Protein AF-A0A2Y9BI55-F1 (afdb_monomer_lite)

Radius of gyration: 12.23 Å; chains: 1; bounding box: 32×23×32 Å

Structure (mmCIF, N/CA/C/O backbone):
data_AF-A0A2Y9BI55-F1
#
_entry.id   AF-A0A2Y9BI55-F1
#
loop_
_atom_site.group_PDB
_atom_site.id
_atom_site.type_symbol
_atom_site.label_atom_id
_atom_site.label_alt_id
_atom_site.label_comp_id
_atom_site.label_asym_id
_atom_site.label_entity_id
_atom_site.label_seq_id
_atom_site.pdbx_PDB_ins_code
_atom_site.Cartn_x
_atom_site.Cartn_y
_atom_site.Cartn_z
_atom_site.occupancy
_atom_site.B_iso_or_equiv
_atom_site.auth_seq_id
_atom_site.auth_comp_id
_atom_site.auth_asym_id
_atom_site.auth_atom_id
_atom_site.pdbx_PDB_model_num
ATOM 1 N N . MET A 1 1 ? -4.671 12.142 3.106 1.00 88.75 1 MET A N 1
ATOM 2 C CA . MET A 1 1 ? -4.540 12.214 1.639 1.00 88.75 1 MET A CA 1
ATOM 3 C C . MET A 1 1 ? -3.113 12.605 1.327 1.00 88.75 1 MET A C 1
ATOM 5 O O . MET A 1 1 ? -2.655 13.633 1.816 1.00 88.75 1 MET A O 1
ATOM 9 N N . TYR A 1 2 ? -2.423 11.772 0.558 1.00 96.31 2 TYR A N 1
ATOM 10 C CA . TYR A 1 2 ? -1.088 12.027 0.028 1.00 96.31 2 TYR A CA 1
ATOM 11 C C . TYR A 1 2 ? -1.161 11.956 -1.488 1.00 96.31 2 TYR A C 1
ATOM 13 O O . TYR A 1 2 ? -1.731 11.016 -2.038 1.00 96.31 2 TYR A O 1
ATOM 21 N N . LEU A 1 3 ? -0.588 12.956 -2.149 1.00 96.19 3 LEU A N 1
ATOM 22 C CA . LEU A 1 3 ? -0.584 13.073 -3.599 1.00 96.19 3 LEU A CA 1
ATOM 23 C C . LEU A 1 3 ? 0.849 13.237 -4.073 1.00 96.19 3 LEU A C 1
ATOM 25 O O . LEU A 1 3 ? 1.602 14.061 -3.551 1.00 96.19 3 LEU A O 1
ATOM 29 N N . SER A 1 4 ? 1.210 12.475 -5.094 1.00 95.00 4 SER A N 1
ATOM 30 C CA . SER A 1 4 ? 2.488 12.623 -5.774 1.00 95.00 4 SER A CA 1
ATOM 31 C C . SER A 1 4 ? 2.330 12.420 -7.275 1.00 95.00 4 SER A C 1
ATOM 33 O O . SER A 1 4 ? 1.277 12.024 -7.785 1.00 95.00 4 SER A O 1
ATOM 35 N N . GLU A 1 5 ? 3.415 12.673 -7.995 1.00 94.44 5 GLU A N 1
ATOM 36 C CA . GLU A 1 5 ? 3.517 12.375 -9.421 1.00 94.44 5 GLU A CA 1
ATOM 37 C C . GLU A 1 5 ? 3.341 10.873 -9.725 1.00 94.44 5 GLU A C 1
ATOM 39 O O . GLU A 1 5 ? 2.900 10.507 -10.813 1.00 94.44 5 GLU A O 1
ATOM 44 N N . TYR A 1 6 ? 3.672 10.006 -8.762 1.00 93.06 6 TYR A N 1
ATOM 45 C CA . TYR A 1 6 ? 3.757 8.554 -8.940 1.00 93.06 6 TYR A CA 1
ATOM 46 C C . TYR A 1 6 ? 2.583 7.796 -8.330 1.00 93.06 6 TYR A C 1
ATOM 48 O O . TYR A 1 6 ? 2.209 6.742 -8.834 1.00 93.06 6 TYR A O 1
ATOM 56 N N . CYS A 1 7 ? 2.013 8.308 -7.242 1.00 94.81 7 CYS A N 1
ATOM 57 C CA . CYS A 1 7 ? 1.061 7.574 -6.423 1.00 94.81 7 CYS A CA 1
ATOM 58 C C . CYS A 1 7 ? 0.164 8.512 -5.608 1.00 94.81 7 CYS A C 1
ATOM 60 O O . CYS A 1 7 ? 0.653 9.503 -5.051 1.00 94.81 7 CYS A O 1
ATOM 62 N N . ASP A 1 8 ? -1.119 8.167 -5.528 1.00 97.06 8 ASP A N 1
ATOM 63 C CA . ASP A 1 8 ? -2.088 8.782 -4.620 1.00 97.06 8 ASP A CA 1
ATOM 64 C C . ASP A 1 8 ? -2.464 7.803 -3.509 1.00 97.06 8 ASP A C 1
ATOM 66 O O . ASP A 1 8 ? -2.671 6.620 -3.772 1.00 97.06 8 ASP A O 1
ATOM 70 N N . VAL A 1 9 ? -2.581 8.303 -2.278 1.00 98.31 9 VAL A N 1
ATOM 71 C CA . VAL A 1 9 ? -2.963 7.518 -1.098 1.00 98.31 9 VAL A CA 1
ATOM 72 C C . VAL A 1 9 ? -4.091 8.224 -0.357 1.00 98.31 9 VAL A C 1
ATOM 74 O O . VAL A 1 9 ? -3.908 9.325 0.178 1.00 98.31 9 VAL A O 1
ATOM 77 N N . ASN A 1 10 ? -5.245 7.567 -0.294 1.00 98.12 10 ASN A N 1
ATOM 78 C CA . ASN A 1 10 ? -6.457 8.071 0.345 1.00 98.12 10 ASN A CA 1
ATOM 79 C C . ASN A 1 10 ? -7.043 7.042 1.305 1.00 98.12 10 ASN A C 1
ATOM 81 O O . ASN A 1 10 ? -6.913 5.844 1.090 1.00 98.12 10 ASN A O 1
ATOM 85 N N . TYR A 1 11 ? -7.689 7.515 2.366 1.00 98.56 11 TYR A N 1
ATOM 86 C CA . TYR A 1 11 ? -8.510 6.669 3.222 1.00 98.56 11 TYR A CA 1
ATOM 87 C C . TYR A 1 11 ? -9.948 6.713 2.708 1.00 98.56 11 TYR A C 1
ATOM 89 O O . TYR A 1 11 ? -10.525 7.794 2.611 1.00 98.56 11 TYR A O 1
ATOM 97 N N . GLU A 1 12 ? -10.501 5.551 2.380 1.00 97.81 12 GLU A N 1
ATOM 98 C CA . GLU A 1 12 ? -11.873 5.375 1.913 1.00 97.81 12 GLU A CA 1
ATOM 99 C C . GLU A 1 1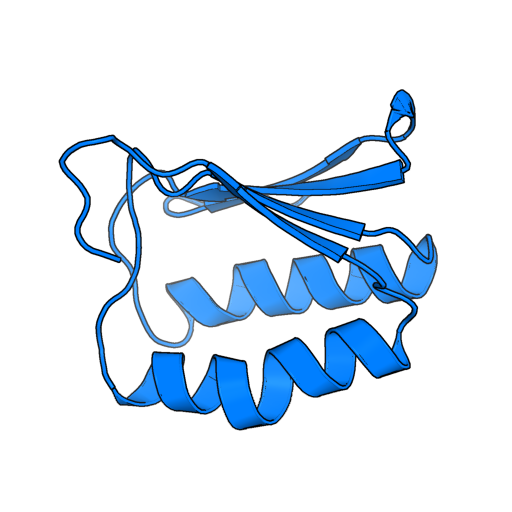2 ? -12.721 4.819 3.063 1.00 97.81 12 GLU A C 1
ATOM 101 O O . GLU A 1 12 ? -12.758 3.611 3.315 1.00 97.81 12 GLU A O 1
ATOM 106 N N . GLU A 1 13 ? -13.396 5.719 3.781 1.00 97.38 13 GLU A N 1
ATOM 107 C CA . GLU A 1 13 ? -14.111 5.409 5.026 1.00 97.38 13 GLU A CA 1
ATOM 108 C C . GLU A 1 13 ? -15.230 4.378 4.833 1.00 97.38 13 GLU A C 1
ATOM 110 O O . GLU A 1 13 ? -15.368 3.464 5.641 1.00 97.38 13 GLU A O 1
ATOM 115 N N . THR A 1 14 ? -15.981 4.463 3.729 1.00 98.00 14 THR A N 1
ATOM 116 C CA . THR A 1 14 ? -17.097 3.546 3.430 1.00 98.00 14 THR A CA 1
ATOM 117 C C . THR A 1 14 ? -16.675 2.078 3.415 1.00 98.00 14 THR A C 1
ATOM 119 O O . THR A 1 14 ? -17.449 1.214 3.820 1.00 98.00 14 THR A O 1
ATOM 122 N N . TYR A 1 15 ? -15.454 1.792 2.960 1.00 97.50 15 TYR A N 1
ATOM 123 C CA . TYR A 1 15 ? -14.927 0.430 2.865 1.00 97.50 15 TYR A CA 1
ATOM 124 C C . TYR A 1 15 ? -13.906 0.112 3.962 1.00 97.50 15 TYR A C 1
ATOM 126 O O . TYR A 1 15 ? -13.431 -1.019 4.036 1.00 97.50 15 TYR A O 1
ATOM 134 N N . ASN A 1 16 ? -13.569 1.097 4.801 1.00 98.25 16 ASN A N 1
ATOM 135 C CA . ASN A 1 16 ? -12.481 1.041 5.769 1.00 98.25 16 ASN A CA 1
ATOM 136 C C . ASN A 1 16 ? -11.182 0.504 5.139 1.00 98.25 16 ASN A C 1
ATOM 138 O O . ASN A 1 16 ? -10.606 -0.498 5.584 1.00 98.25 16 ASN A O 1
ATOM 142 N N . VAL A 1 17 ? -10.733 1.1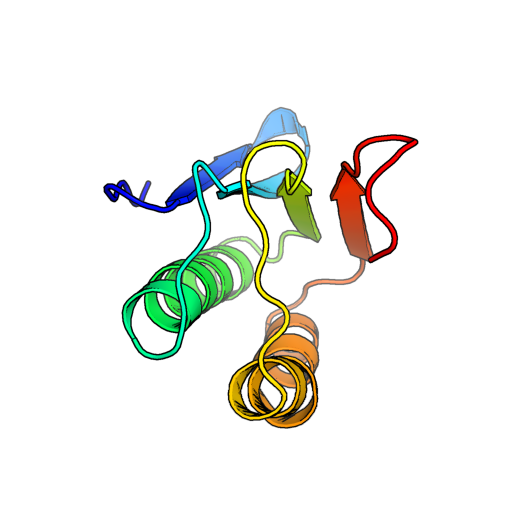67 4.069 1.00 98.69 17 VAL A N 1
ATOM 143 C CA . VAL A 1 17 ? -9.476 0.837 3.386 1.00 98.69 17 VAL A CA 1
ATOM 144 C C . VAL A 1 17 ? -8.610 2.067 3.161 1.00 98.69 17 VAL A C 1
ATOM 146 O O . VAL A 1 17 ? -9.114 3.158 2.905 1.00 98.69 17 VAL A O 1
ATOM 149 N N . VAL A 1 18 ? -7.292 1.889 3.183 1.00 98.75 18 VAL A N 1
ATOM 150 C CA . VAL A 1 18 ? -6.377 2.800 2.503 1.00 98.75 18 VAL A CA 1
ATOM 151 C C . VAL A 1 18 ? -6.278 2.383 1.036 1.00 98.75 18 VAL A C 1
ATOM 153 O O . VAL A 1 18 ? -5.862 1.272 0.712 1.00 98.75 18 VAL A O 1
ATOM 156 N N . PHE A 1 19 ? -6.696 3.275 0.147 1.00 98.50 19 PHE A N 1
ATOM 157 C CA . PHE A 1 19 ? -6.639 3.105 -1.294 1.00 98.50 19 PHE A CA 1
ATOM 158 C C . PHE A 1 19 ? -5.388 3.784 -1.854 1.00 98.50 19 PHE A C 1
ATOM 160 O O . PHE A 1 19 ? -5.203 4.997 -1.723 1.00 98.50 19 PHE A O 1
ATOM 167 N N . VAL A 1 20 ? -4.526 2.983 -2.475 1.00 97.38 20 VAL A N 1
ATOM 168 C CA . VAL A 1 20 ? -3.257 3.385 -3.078 1.00 97.38 20 VAL A CA 1
ATOM 169 C C . VAL A 1 20 ? -3.361 3.220 -4.585 1.00 97.38 20 VAL A C 1
ATOM 171 O O . VAL A 1 20 ? -3.491 2.104 -5.078 1.00 97.38 20 VAL A O 1
ATOM 174 N N . LYS A 1 21 ? -3.290 4.319 -5.334 1.00 96.19 21 LYS A N 1
ATOM 175 C CA . LYS A 1 21 ? -3.380 4.303 -6.797 1.00 96.19 21 LYS A CA 1
ATOM 176 C C . LYS A 1 21 ? -2.062 4.717 -7.426 1.00 96.19 21 LYS A C 1
ATOM 178 O O . LYS A 1 21 ? -1.687 5.891 -7.396 1.00 96.19 21 LYS A O 1
ATOM 183 N N . TRP A 1 22 ? -1.393 3.761 -8.055 1.00 94.00 22 TRP A N 1
ATOM 184 C CA . TRP A 1 22 ? -0.138 3.982 -8.758 1.00 94.00 22 TRP A CA 1
ATOM 185 C C . TRP A 1 22 ? -0.380 4.531 -10.159 1.00 94.00 22 TRP A C 1
ATOM 187 O O . TRP A 1 22 ? -1.139 3.968 -10.940 1.00 94.00 22 TRP A O 1
ATOM 197 N N . LYS A 1 23 ? 0.287 5.630 -10.505 1.00 92.69 23 LYS A N 1
ATOM 198 C CA . LYS A 1 23 ? 0.105 6.357 -11.772 1.00 92.69 23 LYS A CA 1
ATOM 199 C C . LYS A 1 23 ? 1.127 5.983 -12.838 1.00 92.69 23 LYS A C 1
ATOM 201 O O . LYS A 1 23 ? 0.845 6.158 -14.018 1.00 92.69 23 LYS A O 1
ATOM 206 N N . LYS A 1 24 ? 2.324 5.566 -12.417 1.00 89.81 24 LYS A N 1
ATOM 207 C CA . LYS A 1 24 ? 3.452 5.159 -13.268 1.00 89.81 24 LYS A CA 1
ATOM 208 C C . LYS A 1 24 ? 4.541 4.488 -12.434 1.00 89.81 24 LYS A C 1
ATOM 210 O O . LYS A 1 24 ? 4.512 4.559 -11.208 1.00 89.81 24 LYS A O 1
ATOM 215 N N . PHE A 1 25 ? 5.502 3.868 -13.113 1.00 89.12 25 PHE A N 1
ATOM 216 C CA . PHE A 1 25 ? 6.670 3.250 -12.489 1.00 89.12 25 PHE A CA 1
ATOM 217 C C . PHE A 1 25 ? 7.458 4.247 -11.621 1.00 89.12 25 PHE A C 1
ATOM 219 O O . PHE A 1 25 ? 7.725 5.380 -12.034 1.00 89.12 25 PHE A O 1
ATOM 226 N N . CYS A 1 26 ? 7.869 3.798 -10.439 1.00 89.38 26 CYS A N 1
ATOM 227 C CA . CYS A 1 26 ? 8.828 4.467 -9.567 1.00 89.38 26 CYS A CA 1
ATOM 228 C C . CYS A 1 26 ? 9.556 3.431 -8.702 1.00 89.38 26 CYS A C 1
ATOM 230 O O . CYS A 1 26 ? 9.193 2.259 -8.705 1.00 89.38 26 CYS A O 1
ATOM 232 N N . CYS A 1 27 ? 10.592 3.870 -7.986 1.00 92.31 27 CYS A N 1
ATOM 233 C CA . CYS A 1 27 ? 11.361 3.015 -7.091 1.00 92.31 27 CYS A CA 1
ATOM 234 C C . CYS A 1 27 ? 11.958 3.799 -5.918 1.00 92.31 27 CYS A C 1
ATOM 236 O O . CYS A 1 27 ? 11.977 5.042 -5.901 1.00 92.31 27 CYS A O 1
ATOM 238 N N . LYS A 1 28 ? 12.489 3.065 -4.942 1.00 92.12 28 LYS A N 1
ATOM 239 C CA . LYS A 1 28 ? 13.162 3.567 -3.741 1.00 92.12 28 LYS A CA 1
ATOM 240 C C . LYS A 1 28 ? 12.288 4.598 -3.035 1.00 92.12 28 LYS A C 1
ATOM 242 O O . LYS A 1 28 ? 11.117 4.364 -2.777 1.00 92.12 28 LYS A O 1
ATOM 247 N N . GLY A 1 29 ? 12.818 5.783 -2.734 1.00 93.00 29 G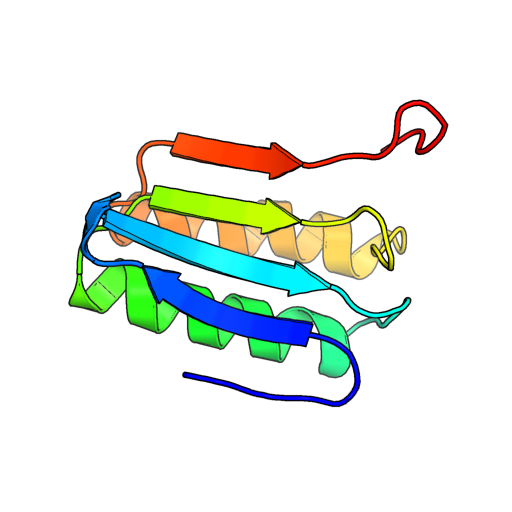LY A N 1
ATOM 248 C CA . GLY A 1 29 ? 12.073 6.816 -2.014 1.00 93.00 29 GLY A CA 1
ATOM 249 C C . GLY A 1 29 ? 10.753 7.220 -2.683 1.00 93.00 29 GLY A C 1
ATOM 250 O O . GLY A 1 29 ? 9.802 7.525 -1.975 1.00 93.00 29 GLY A O 1
ATOM 251 N N . ASN A 1 30 ? 10.660 7.193 -4.017 1.00 93.56 30 ASN A N 1
ATOM 252 C CA . ASN A 1 30 ? 9.420 7.550 -4.719 1.00 93.56 30 ASN A CA 1
ATOM 253 C C . ASN A 1 30 ? 8.357 6.442 -4.657 1.00 93.56 30 ASN A C 1
ATOM 255 O O . ASN A 1 30 ? 7.181 6.726 -4.872 1.00 93.56 30 ASN A O 1
ATOM 259 N N . TYR A 1 31 ? 8.764 5.211 -4.351 1.00 92.94 31 TYR A N 1
ATOM 260 C CA . TYR A 1 31 ? 7.880 4.070 -4.130 1.00 92.94 31 TYR A CA 1
ATOM 261 C C . TYR A 1 31 ? 7.542 3.891 -2.641 1.00 92.94 31 TYR A C 1
ATOM 263 O O . TYR A 1 31 ? 6.379 3.798 -2.252 1.00 92.94 31 TYR A O 1
ATOM 271 N N . ARG A 1 32 ? 8.557 3.938 -1.776 1.00 95.31 32 ARG A N 1
ATOM 272 C CA . ARG A 1 32 ? 8.425 3.688 -0.336 1.00 95.31 32 ARG A CA 1
ATOM 273 C C . ARG A 1 32 ? 7.650 4.785 0.393 1.00 95.31 32 ARG A C 1
ATOM 275 O O . ARG A 1 32 ? 6.831 4.456 1.239 1.00 95.31 32 ARG A O 1
ATOM 282 N N . LYS A 1 33 ? 7.821 6.067 0.037 1.00 96.50 33 LYS A N 1
ATOM 283 C CA . LYS A 1 33 ? 7.109 7.186 0.696 1.00 96.50 33 LYS A CA 1
ATOM 284 C C . LYS A 1 33 ? 5.575 7.055 0.645 1.00 96.50 33 LYS A C 1
ATOM 286 O O . LYS A 1 33 ? 4.943 7.234 1.686 1.00 96.50 33 LYS A O 1
ATOM 291 N N . PRO A 1 34 ? 4.946 6.742 -0.508 1.00 96.31 34 PRO A N 1
ATOM 292 C CA . PRO A 1 34 ? 3.517 6.427 -0.547 1.00 96.31 34 PRO A CA 1
ATOM 293 C C . PRO A 1 34 ? 3.115 5.287 0.399 1.00 96.31 34 PRO A C 1
ATOM 295 O O . PRO A 1 34 ? 2.114 5.397 1.104 1.00 96.31 34 PRO A O 1
ATOM 298 N N . LEU A 1 35 ? 3.903 4.210 0.455 1.00 97.00 35 LEU A N 1
ATOM 299 C CA . LEU A 1 35 ? 3.625 3.064 1.325 1.00 97.00 35 LEU A CA 1
ATOM 300 C C . LEU A 1 35 ? 3.796 3.395 2.812 1.00 97.00 35 LEU A C 1
ATOM 302 O O . LEU A 1 35 ? 2.980 2.978 3.627 1.00 97.00 35 LEU A O 1
ATOM 306 N N . GLU A 1 36 ? 4.798 4.194 3.169 1.00 98.25 36 GLU A N 1
ATOM 307 C CA . GLU A 1 36 ? 4.965 4.732 4.522 1.00 98.25 36 GLU A CA 1
ATOM 308 C C . GLU A 1 36 ? 3.754 5.586 4.924 1.00 98.25 36 GLU A C 1
ATOM 310 O O . GLU A 1 36 ? 3.228 5.431 6.024 1.00 98.25 36 GLU A O 1
ATOM 315 N N . HIS A 1 37 ? 3.234 6.424 4.019 1.00 98.38 37 HIS A N 1
ATOM 316 C CA . HIS A 1 37 ? 1.996 7.162 4.284 1.00 98.38 37 HIS A CA 1
ATOM 317 C C . HIS A 1 37 ? 0.795 6.224 4.464 1.00 98.38 37 HIS A C 1
ATOM 319 O O . HIS A 1 37 ? -0.031 6.443 5.348 1.00 98.38 37 HIS A O 1
ATOM 325 N N . ALA A 1 38 ? 0.705 5.158 3.662 1.00 98.44 38 ALA A N 1
ATOM 326 C CA . ALA A 1 38 ? -0.346 4.159 3.812 1.00 98.44 38 ALA A CA 1
ATOM 327 C C . ALA A 1 38 ? -0.273 3.441 5.171 1.00 98.44 38 ALA A C 1
ATOM 329 O O . ALA A 1 38 ? -1.314 3.202 5.780 1.00 98.44 38 ALA A O 1
ATOM 330 N N . LEU A 1 39 ? 0.929 3.163 5.692 1.00 98.75 39 LEU A N 1
ATOM 331 C CA . LEU A 1 39 ? 1.110 2.609 7.038 1.00 98.75 39 LEU A CA 1
ATOM 332 C C . LEU A 1 39 ? 0.575 3.545 8.125 1.00 98.75 39 LEU A C 1
ATOM 334 O O . LEU A 1 39 ? -0.092 3.071 9.042 1.00 98.75 39 LEU A O 1
ATOM 338 N N . GLU A 1 40 ? 0.804 4.855 8.024 1.00 98.69 40 GLU A N 1
ATOM 339 C CA . GLU A 1 40 ? 0.247 5.810 8.992 1.00 98.69 40 GLU A CA 1
ATOM 340 C C . GLU A 1 40 ? -1.290 5.839 8.949 1.00 98.69 40 GLU A C 1
ATOM 342 O O . GLU A 1 40 ? -1.937 5.863 9.998 1.00 98.69 40 GLU A O 1
ATOM 347 N N . VAL A 1 41 ? -1.890 5.727 7.759 1.00 98.62 41 VAL A N 1
ATOM 348 C CA . VAL A 1 41 ? -3.351 5.596 7.607 1.00 98.62 41 VAL A CA 1
ATOM 349 C C . VAL A 1 41 ? -3.860 4.292 8.235 1.00 98.62 41 VAL A C 1
ATOM 351 O O . VAL A 1 41 ? -4.819 4.316 9.007 1.00 98.62 41 VAL A O 1
ATOM 354 N N . ILE A 1 42 ? -3.202 3.158 7.975 1.00 98.75 42 ILE A N 1
ATOM 355 C CA . ILE A 1 42 ? -3.543 1.865 8.596 1.00 98.75 42 ILE A CA 1
ATOM 356 C C . ILE A 1 42 ? -3.443 1.968 10.116 1.00 98.75 42 ILE A C 1
ATOM 358 O O . ILE A 1 42 ? -4.350 1.546 10.828 1.00 98.75 42 ILE A O 1
ATOM 362 N N . LYS A 1 43 ? -2.374 2.571 10.635 1.00 98.62 43 LYS A N 1
ATOM 363 C CA . LYS A 1 43 ? -2.164 2.738 12.073 1.00 98.62 43 LYS A CA 1
ATOM 364 C C . LYS A 1 43 ? -3.271 3.557 12.723 1.00 98.62 43 LYS A C 1
ATOM 366 O O . LYS A 1 43 ? -3.721 3.182 13.808 1.00 98.62 43 LYS A O 1
ATOM 371 N N . GLN A 1 44 ? -3.681 4.642 12.069 1.00 98.50 44 GLN A N 1
ATOM 372 C CA . GLN A 1 44 ? -4.702 5.564 12.555 1.00 98.50 44 GLN A CA 1
ATOM 373 C C . GLN A 1 44 ? -6.105 4.946 12.533 1.00 98.50 44 GLN A C 1
ATOM 375 O O . GLN A 1 44 ? -6.828 5.076 13.517 1.00 98.50 44 GLN A O 1
ATOM 380 N N . TYR A 1 45 ? -6.481 4.271 11.444 1.00 98.50 45 TYR A N 1
ATOM 381 C CA . TYR A 1 45 ? -7.863 3.820 11.222 1.00 98.50 45 TYR A CA 1
ATOM 382 C C . TYR A 1 45 ? -8.076 2.313 11.385 1.00 98.50 45 TYR A C 1
ATOM 384 O O . TYR A 1 45 ? -9.213 1.855 11.353 1.00 98.50 45 TYR A O 1
ATOM 392 N N . LYS A 1 46 ? -7.004 1.532 11.576 1.00 98.44 46 LYS A N 1
ATOM 393 C CA . LYS A 1 46 ? -7.048 0.059 11.634 1.00 98.44 46 LYS A CA 1
ATOM 394 C C . LYS A 1 46 ? -7.761 -0.525 10.407 1.00 98.44 46 LYS A C 1
ATOM 396 O O . LYS A 1 46 ? -8.647 -1.367 10.518 1.00 98.44 46 LYS A O 1
ATOM 401 N N . CYS A 1 47 ? -7.392 0.001 9.241 1.00 98.56 47 CYS A N 1
ATOM 402 C CA . CYS A 1 47 ? -8.028 -0.276 7.959 1.00 98.56 47 CYS A CA 1
ATOM 403 C C . CYS A 1 47 ? -7.252 -1.312 7.132 1.00 98.56 47 CYS A C 1
ATOM 405 O O . CYS A 1 47 ? -6.081 -1.593 7.398 1.00 98.56 47 CYS A O 1
ATOM 407 N N . ASN A 1 48 ? -7.909 -1.869 6.113 1.00 98.69 48 ASN A N 1
ATOM 408 C CA . ASN A 1 48 ? -7.274 -2.763 5.141 1.00 98.69 48 ASN A CA 1
ATOM 409 C C . ASN A 1 48 ? -6.583 -1.976 4.021 1.00 98.69 48 ASN A C 1
ATOM 411 O O . ASN A 1 48 ? -6.785 -0.774 3.879 1.00 98.69 48 ASN A O 1
ATOM 415 N N . TYR A 1 49 ? -5.772 -2.642 3.205 1.00 98.62 49 TYR A N 1
ATOM 416 C CA . TYR A 1 49 ? -5.003 -1.995 2.142 1.00 98.62 49 TYR A CA 1
ATOM 417 C C . TYR A 1 49 ? -5.493 -2.417 0.758 1.00 98.62 49 TYR A C 1
ATOM 419 O O . TYR A 1 49 ? -5.729 -3.598 0.512 1.00 98.62 49 TYR A O 1
ATOM 427 N N . VAL A 1 50 ? -5.586 -1.469 -0.172 1.00 98.38 50 VAL A N 1
ATOM 428 C CA . VAL A 1 50 ? -5.885 -1.727 -1.584 1.00 98.38 50 VAL A CA 1
ATOM 429 C C . VAL A 1 50 ? -4.847 -1.017 -2.450 1.00 98.38 50 VAL A C 1
ATOM 431 O O . VAL A 1 50 ? -4.693 0.195 -2.333 1.00 98.38 50 VAL A O 1
ATOM 434 N N . ALA A 1 51 ? -4.182 -1.742 -3.351 1.00 95.75 51 ALA A N 1
ATOM 435 C CA . ALA A 1 51 ? -3.321 -1.168 -4.385 1.00 95.75 51 ALA A CA 1
ATOM 436 C C . ALA A 1 51 ? -3.933 -1.329 -5.779 1.00 95.75 51 ALA A C 1
ATOM 438 O O . ALA A 1 51 ? -4.129 -2.445 -6.252 1.00 95.75 51 ALA A O 1
ATOM 439 N N . ASP A 1 52 ? -4.160 -0.213 -6.466 1.00 95.25 52 ASP A N 1
ATOM 440 C CA . ASP A 1 52 ? -4.416 -0.166 -7.903 1.00 95.25 52 ASP A CA 1
ATOM 441 C C . ASP A 1 52 ? -3.101 0.037 -8.652 1.00 95.25 52 ASP A C 1
ATOM 443 O O . ASP A 1 52 ? -2.492 1.108 -8.593 1.00 95.25 52 ASP A O 1
ATOM 447 N N . THR A 1 53 ? -2.657 -1.021 -9.325 1.00 91.94 53 THR A N 1
ATOM 448 C CA . THR A 1 53 ? -1.339 -1.134 -9.962 1.00 91.94 53 THR A CA 1
ATOM 449 C C . THR A 1 53 ? -1.426 -1.135 -11.492 1.00 91.94 53 THR A C 1
ATOM 451 O O . THR A 1 53 ? -0.418 -1.281 -12.185 1.00 91.94 53 THR A O 1
ATOM 454 N N . ARG A 1 54 ? -2.629 -0.942 -12.053 1.00 90.12 54 ARG A N 1
ATOM 455 C CA . ARG A 1 54 ? -2.890 -1.035 -13.502 1.00 90.12 54 ARG A CA 1
ATOM 456 C C . ARG A 1 54 ? -2.084 -0.039 -14.335 1.00 90.12 54 ARG A C 1
ATOM 458 O O . ARG A 1 54 ? -1.692 -0.354 -15.451 1.00 90.12 54 ARG A O 1
ATOM 465 N N . THR A 1 55 ? -1.836 1.159 -13.806 1.00 84.25 55 THR A N 1
ATOM 466 C CA . THR A 1 55 ? -1.126 2.242 -14.516 1.00 84.25 55 THR A CA 1
ATOM 467 C C . THR A 1 55 ? 0.337 2.401 -14.109 1.00 84.25 55 THR A C 1
ATOM 469 O O . THR A 1 55 ? 1.065 3.197 -14.695 1.00 84.25 55 THR A O 1
ATOM 472 N N . GLY A 1 56 ? 0.798 1.640 -13.123 1.00 72.75 56 GLY A N 1
ATOM 473 C CA . GLY A 1 56 ? 2.167 1.693 -12.645 1.00 72.75 56 GLY A CA 1
ATOM 474 C C . GLY A 1 56 ? 2.365 0.699 -11.519 1.00 72.75 56 GLY A C 1
ATOM 475 O O . GLY A 1 56 ? 1.519 0.569 -10.644 1.00 72.75 56 GLY A O 1
ATOM 476 N N . PHE A 1 57 ? 3.480 -0.011 -11.539 1.00 71.06 57 PHE A N 1
ATOM 477 C CA . PHE A 1 57 ? 3.891 -0.844 -10.424 1.00 71.06 57 PHE A CA 1
ATOM 478 C C . PHE A 1 57 ? 5.394 -1.050 -10.480 1.00 71.06 57 PHE A C 1
ATOM 480 O O . PHE A 1 57 ? 6.014 -0.874 -11.530 1.00 71.06 57 PHE A O 1
ATOM 487 N N . GLU A 1 58 ? 5.975 -1.386 -9.343 1.00 69.69 58 GLU A N 1
ATOM 488 C CA . GLU A 1 58 ? 7.399 -1.624 -9.215 1.00 69.69 58 GLU A CA 1
ATOM 489 C C . GLU A 1 58 ? 7.765 -3.089 -9.461 1.00 69.69 58 GLU A C 1
ATOM 491 O O . GLU A 1 58 ? 7.010 -3.993 -9.133 1.00 69.69 58 GLU A O 1
ATOM 496 N N . ASN A 1 59 ? 8.962 -3.335 -9.993 1.00 71.94 59 ASN A N 1
ATOM 497 C CA . ASN A 1 59 ? 9.514 -4.686 -10.077 1.00 71.94 59 ASN A CA 1
ATOM 498 C C . ASN A 1 59 ? 11.039 -4.708 -9.861 1.00 71.94 59 ASN A C 1
ATOM 500 O O . ASN A 1 59 ? 11.749 -5.475 -10.510 1.00 71.94 59 ASN A O 1
ATOM 504 N N . ILE A 1 60 ? 11.580 -3.817 -9.013 1.00 88.12 60 ILE A N 1
ATOM 505 C CA . ILE A 1 60 ? 13.002 -3.906 -8.645 1.00 88.12 60 ILE A CA 1
ATOM 506 C C . ILE A 1 60 ? 13.179 -4.776 -7.390 1.00 88.12 60 ILE A C 1
ATOM 508 O O . ILE A 1 60 ? 12.398 -4.643 -6.443 1.00 88.12 60 ILE A O 1
ATOM 512 N N . PRO A 1 61 ? 14.202 -5.651 -7.336 1.00 91.31 61 PRO A N 1
ATOM 513 C CA . PRO A 1 61 ? 14.384 -6.580 -6.220 1.00 91.31 61 PRO A CA 1
ATOM 514 C C . PRO A 1 61 ? 14.493 -5.914 -4.841 1.00 91.31 61 PRO A C 1
ATOM 516 O O . PRO A 1 61 ? 14.037 -6.478 -3.846 1.00 91.31 61 PRO A O 1
ATOM 519 N N . GLU A 1 62 ? 15.102 -4.729 -4.758 1.00 93.81 62 GLU A N 1
ATOM 520 C CA . GLU A 1 62 ? 15.364 -4.050 -3.488 1.00 93.81 62 GLU A CA 1
ATOM 521 C C . GLU A 1 62 ? 14.093 -3.605 -2.773 1.00 93.81 62 GLU A C 1
ATOM 523 O O . GLU A 1 62 ? 14.014 -3.674 -1.544 1.00 93.81 62 GLU A O 1
ATOM 528 N N . ASP A 1 63 ? 13.105 -3.140 -3.523 1.00 92.56 63 ASP A N 1
ATOM 529 C CA . ASP A 1 63 ? 11.866 -2.655 -2.938 1.00 92.56 63 ASP A CA 1
ATOM 530 C C . ASP A 1 63 ? 10.850 -3.783 -2.772 1.00 92.56 63 ASP A C 1
ATOM 532 O O . ASP A 1 63 ? 10.170 -3.802 -1.749 1.00 92.56 63 ASP A O 1
ATOM 536 N N . THR A 1 64 ? 10.853 -4.808 -3.636 1.00 91.06 64 THR A N 1
ATOM 537 C CA . THR A 1 64 ? 10.145 -6.071 -3.358 1.00 91.06 64 THR A CA 1
ATOM 538 C C . THR A 1 64 ? 10.591 -6.654 -2.018 1.00 91.06 64 THR A C 1
ATOM 540 O O . THR A 1 64 ? 9.768 -7.027 -1.179 1.00 91.06 64 THR A O 1
ATOM 543 N N . LYS A 1 65 ? 11.908 -6.670 -1.768 1.00 94.81 65 LYS A N 1
ATOM 544 C CA . LYS A 1 65 ? 12.461 -7.096 -0.480 1.00 94.81 65 LYS A CA 1
ATOM 545 C C . LYS A 1 65 ? 12.031 -6.175 0.661 1.00 94.81 65 LYS A C 1
ATOM 547 O O . LYS A 1 65 ? 11.650 -6.662 1.719 1.00 94.81 65 LYS A O 1
ATOM 552 N N . TRP A 1 66 ? 12.059 -4.860 0.459 1.00 96.12 66 TRP A N 1
ATOM 553 C CA . TRP A 1 66 ? 11.613 -3.907 1.477 1.00 96.12 66 TRP A CA 1
ATOM 554 C C . TRP A 1 66 ? 10.125 -4.071 1.820 1.00 96.12 66 TRP A C 1
ATOM 556 O O . TRP A 1 66 ? 9.758 -4.018 2.992 1.00 96.12 66 TRP A O 1
ATOM 566 N N . VAL A 1 67 ? 9.263 -4.332 0.833 1.00 94.88 67 VAL A N 1
ATOM 567 C CA . VAL A 1 67 ? 7.840 -4.600 1.068 1.00 94.88 67 VAL A CA 1
ATOM 568 C C . VAL A 1 67 ? 7.661 -5.850 1.924 1.00 94.88 67 VAL A C 1
ATOM 570 O O . VAL A 1 67 ? 6.896 -5.823 2.891 1.00 94.88 67 VAL A O 1
ATOM 573 N N . ALA A 1 68 ? 8.396 -6.916 1.603 1.00 94.75 68 ALA A N 1
ATOM 574 C CA . ALA A 1 68 ? 8.345 -8.169 2.343 1.00 94.75 68 ALA A CA 1
ATOM 575 C C . ALA A 1 68 ? 8.873 -8.053 3.776 1.00 94.75 68 ALA A C 1
ATOM 577 O O . ALA A 1 68 ? 8.232 -8.542 4.705 1.00 94.75 68 ALA A O 1
ATOM 578 N N . ASP A 1 69 ? 10.004 -7.376 3.962 1.00 97.88 69 ASP A N 1
ATOM 579 C CA . ASP A 1 69 ? 10.690 -7.317 5.253 1.00 97.88 69 ASP A CA 1
ATOM 580 C C . ASP A 1 69 ? 10.150 -6.216 6.179 1.00 97.88 69 ASP A C 1
ATOM 582 O O . ASP A 1 69 ? 10.295 -6.312 7.397 1.00 97.88 69 ASP A O 1
ATOM 586 N N . TYR A 1 70 ? 9.562 -5.150 5.624 1.00 98.06 70 TYR A N 1
ATOM 587 C CA . TYR A 1 70 ? 9.152 -3.969 6.386 1.00 98.06 70 TYR A CA 1
ATOM 588 C C . TYR A 1 70 ? 7.666 -3.648 6.245 1.00 98.06 70 TYR A C 1
ATOM 590 O O . TYR A 1 70 ? 6.955 -3.617 7.251 1.00 98.06 70 TYR A O 1
ATOM 598 N N . PHE A 1 71 ? 7.179 -3.414 5.022 1.00 97.81 71 PHE A N 1
ATOM 599 C CA . PHE A 1 71 ? 5.814 -2.919 4.819 1.00 97.81 71 PHE A CA 1
ATOM 600 C C . PHE A 1 71 ? 4.755 -3.918 5.292 1.00 97.81 71 PHE A C 1
ATOM 602 O O . PHE A 1 71 ? 3.905 -3.556 6.102 1.00 97.81 71 PHE A O 1
ATOM 609 N N . MET A 1 72 ? 4.808 -5.170 4.822 1.00 97.12 72 MET A N 1
ATOM 610 C CA . MET A 1 72 ? 3.795 -6.173 5.168 1.00 97.12 72 MET A CA 1
ATOM 611 C C . MET A 1 72 ? 3.757 -6.467 6.678 1.00 97.12 72 MET A C 1
ATOM 613 O O . MET A 1 72 ? 2.669 -6.387 7.252 1.00 97.12 72 MET A O 1
ATOM 617 N N . PRO A 1 73 ? 4.893 -6.717 7.366 1.00 98.31 73 PRO A N 1
ATOM 618 C CA . PRO A 1 73 ? 4.886 -6.900 8.817 1.00 98.31 73 PRO A CA 1
ATOM 619 C C . PRO A 1 73 ? 4.315 -5.693 9.568 1.00 98.31 73 PRO A C 1
ATOM 621 O O . PRO A 1 73 ? 3.521 -5.864 10.494 1.00 98.31 73 PRO A O 1
ATOM 624 N N . LYS A 1 74 ? 4.663 -4.468 9.149 1.00 98.62 74 LYS A N 1
ATOM 625 C CA . LYS A 1 74 ? 4.145 -3.244 9.775 1.00 98.62 74 LYS A CA 1
ATOM 626 C C . LYS A 1 74 ? 2.658 -3.039 9.532 1.00 98.62 74 LYS A C 1
ATOM 628 O O . LYS A 1 74 ? 1.957 -2.634 10.453 1.00 98.62 74 LYS A O 1
ATOM 633 N N . ALA A 1 75 ? 2.161 -3.342 8.336 1.00 98.56 75 ALA A N 1
ATOM 634 C CA . ALA A 1 75 ? 0.737 -3.264 8.036 1.00 98.56 75 ALA A CA 1
ATOM 635 C C . ALA A 1 75 ? -0.063 -4.189 8.967 1.00 98.56 75 ALA A C 1
ATOM 637 O O . ALA A 1 75 ? -1.052 -3.749 9.555 1.00 98.56 75 ALA A O 1
ATOM 638 N N . VAL A 1 76 ? 0.410 -5.426 9.170 1.00 98.31 76 VAL A N 1
ATOM 639 C CA . VAL A 1 76 ? -0.197 -6.389 10.105 1.00 98.31 76 VAL A CA 1
ATOM 640 C C . VAL A 1 76 ? -0.144 -5.876 11.546 1.00 98.31 76 VAL A C 1
ATOM 642 O O . VAL A 1 76 ? -1.177 -5.830 12.211 1.00 98.31 76 VAL A O 1
ATOM 645 N N . GLU A 1 77 ? 1.023 -5.422 12.020 1.00 98.56 77 GLU A N 1
ATOM 646 C CA . GLU A 1 77 ? 1.185 -4.811 13.354 1.00 98.56 77 GLU A CA 1
ATOM 647 C C . GLU A 1 77 ? 0.206 -3.645 13.568 1.00 98.56 77 GLU A C 1
ATOM 649 O O . GLU A 1 77 ? -0.348 -3.453 14.652 1.00 98.56 77 GLU A O 1
ATOM 654 N N . TYR A 1 78 ? -0.030 -2.861 12.519 1.00 98.62 78 TYR A N 1
ATOM 655 C CA . TYR A 1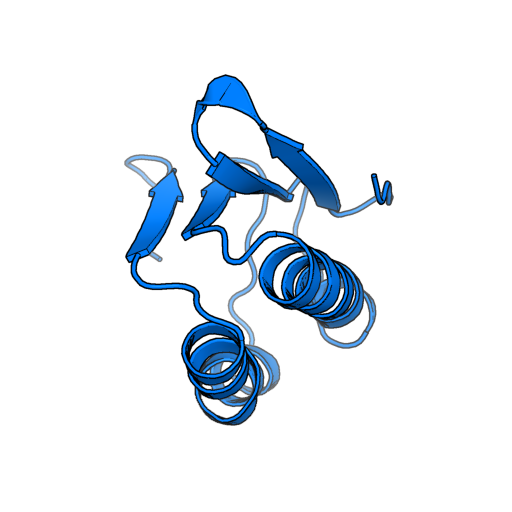 78 ? -0.893 -1.691 12.564 1.00 98.62 78 TYR A CA 1
ATOM 656 C C . TYR A 1 78 ? -2.380 -2.005 12.408 1.00 98.62 78 TYR A C 1
ATOM 658 O O . TYR A 1 78 ? -3.178 -1.101 12.653 1.00 98.62 78 TYR A O 1
ATOM 666 N N . GLY A 1 79 ? -2.761 -3.254 12.133 1.00 97.88 79 GLY A N 1
ATOM 667 C CA . GLY A 1 79 ? -4.151 -3.719 12.122 1.00 97.88 79 GLY A CA 1
ATOM 668 C C . GLY A 1 79 ? -4.732 -4.014 10.738 1.00 97.88 79 GLY A C 1
ATOM 669 O O . GLY A 1 79 ? -5.927 -4.278 10.647 1.00 97.88 79 GLY A O 1
ATOM 670 N N . CYS A 1 80 ? -3.922 -3.990 9.677 1.00 98.50 80 CYS A N 1
ATOM 671 C CA . CYS A 1 80 ? -4.345 -4.435 8.351 1.00 98.50 80 CYS A CA 1
ATOM 672 C C . CYS A 1 80 ? -4.511 -5.960 8.340 1.00 98.50 80 CYS A C 1
ATOM 674 O O . CYS A 1 80 ? -3.585 -6.694 8.689 1.00 98.50 80 CYS A O 1
ATOM 676 N N . GLN A 1 81 ? -5.686 -6.435 7.930 1.00 97.81 81 GLN A N 1
ATOM 677 C CA . GLN A 1 81 ? -6.016 -7.862 7.862 1.00 97.81 81 GLN A CA 1
ATOM 678 C C . GLN A 1 81 ? -5.966 -8.393 6.428 1.00 97.81 81 GLN A C 1
ATOM 680 O O . GLN A 1 81 ? -5.607 -9.548 6.209 1.00 97.81 81 GLN A O 1
ATOM 685 N N . CYS A 1 82 ? -6.312 -7.545 5.457 1.00 97.75 82 CYS A N 1
ATOM 686 C CA . CYS A 1 82 ? -6.406 -7.897 4.047 1.00 97.75 82 CYS A CA 1
ATOM 687 C C . CYS A 1 82 ? -5.675 -6.875 3.171 1.00 97.75 82 CYS A C 1
ATOM 689 O O . CYS A 1 82 ? -5.820 -5.663 3.343 1.00 97.75 82 CYS A O 1
ATOM 691 N N . ILE A 1 83 ? -4.951 -7.389 2.179 1.00 96.94 83 ILE A N 1
ATOM 692 C CA . ILE A 1 83 ? -4.315 -6.618 1.110 1.00 96.94 83 ILE A CA 1
ATOM 693 C C . ILE A 1 83 ? -4.989 -7.027 -0.200 1.00 96.94 83 ILE A C 1
ATOM 695 O O . ILE A 1 83 ? -4.980 -8.203 -0.561 1.00 96.94 83 ILE A O 1
ATOM 699 N N . TYR A 1 84 ? -5.567 -6.062 -0.907 1.00 96.75 84 TYR A N 1
ATOM 700 C CA . TYR A 1 84 ? -6.185 -6.263 -2.214 1.00 96.75 84 TYR A CA 1
ATOM 701 C C . TYR A 1 84 ? -5.315 -5.646 -3.303 1.00 96.75 84 TYR A C 1
ATOM 703 O O . TYR A 1 84 ? -4.82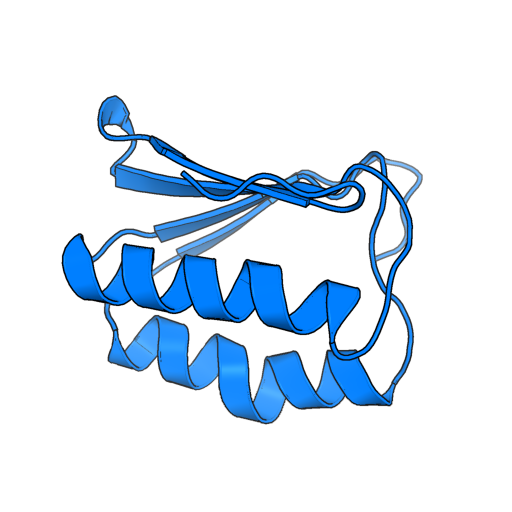7 -4.524 -3.156 1.00 96.75 84 TYR A O 1
ATOM 711 N N . PHE A 1 85 ? -5.180 -6.348 -4.423 1.00 93.19 85 PHE A N 1
ATOM 712 C CA . PHE A 1 85 ? -4.511 -5.836 -5.611 1.00 93.19 85 PHE A CA 1
ATOM 713 C C . PHE A 1 85 ? -5.506 -5.740 -6.764 1.00 93.19 85 PHE A C 1
ATOM 715 O O . PHE A 1 85 ? -6.197 -6.706 -7.083 1.00 93.19 85 PHE A O 1
ATOM 722 N N . ILE A 1 86 ? -5.569 -4.569 -7.391 1.00 93.75 86 ILE A N 1
ATOM 723 C CA . ILE A 1 86 ? -6.261 -4.347 -8.657 1.00 93.75 86 ILE A CA 1
ATOM 724 C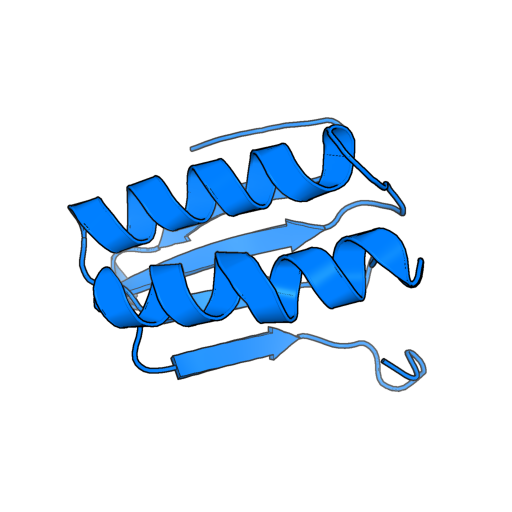 C . ILE A 1 86 ? -5.181 -4.318 -9.730 1.00 93.75 86 ILE A C 1
ATOM 726 O O . ILE A 1 86 ? -4.439 -3.342 -9.857 1.00 93.75 86 ILE A O 1
ATOM 730 N N . ILE A 1 87 ? -5.098 -5.414 -10.472 1.00 90.38 87 ILE A N 1
ATOM 731 C CA . ILE A 1 87 ? -4.071 -5.670 -11.480 1.00 90.38 87 ILE A CA 1
ATOM 732 C C . ILE A 1 87 ? -4.723 -5.709 -12.863 1.00 90.38 87 ILE A C 1
ATOM 734 O O . ILE A 1 87 ? -5.898 -6.055 -12.989 1.00 90.38 87 ILE A O 1
ATOM 738 N N . ASP A 1 88 ? -3.989 -5.304 -13.898 1.00 84.62 88 ASP A N 1
ATOM 739 C CA . ASP A 1 88 ? -4.441 -5.497 -15.282 1.00 84.62 88 ASP A CA 1
ATOM 740 C C . ASP A 1 88 ? -4.276 -6.982 -15.640 1.00 84.62 88 ASP A C 1
ATOM 742 O O . ASP A 1 88 ? -3.327 -7.618 -15.186 1.00 84.62 88 ASP A O 1
ATOM 746 N N . GLU A 1 89 ? -5.169 -7.529 -16.463 1.00 81.12 89 GLU A N 1
ATOM 747 C CA . GLU A 1 89 ? -5.110 -8.911 -16.957 1.00 81.12 89 GLU A CA 1
ATOM 748 C C . GLU A 1 89 ? -3.754 -9.242 -17.601 1.00 81.12 89 GLU A C 1
ATOM 750 O O . GLU A 1 89 ? -3.271 -10.369 -17.518 1.00 81.12 89 GLU A O 1
ATOM 755 N N . LYS A 1 90 ? -3.114 -8.244 -18.223 1.00 73.69 90 LYS A N 1
ATOM 756 C CA . LYS A 1 90 ? -1.809 -8.392 -18.883 1.00 73.69 90 LYS A CA 1
ATOM 757 C C . LYS A 1 90 ? -0.617 -8.096 -17.974 1.00 73.69 90 LYS A C 1
ATOM 759 O O . LYS A 1 90 ? 0.521 -8.186 -18.432 1.00 73.69 90 LYS A O 1
ATOM 764 N N . ASN A 1 91 ? -0.851 -7.699 -16.725 1.00 65.88 91 ASN A N 1
ATOM 765 C CA . ASN A 1 91 ? 0.207 -7.345 -15.790 1.00 65.88 91 ASN A CA 1
ATOM 766 C C . ASN A 1 91 ? 0.613 -8.587 -14.987 1.00 65.88 91 ASN A C 1
ATOM 768 O O . ASN A 1 91 ? -0.125 -9.053 -14.122 1.00 65.88 91 ASN A O 1
ATOM 772 N N . SER A 1 92 ? 1.784 -9.139 -15.310 1.00 55.47 92 SER A N 1
ATOM 773 C CA . SER A 1 92 ? 2.336 -10.357 -14.707 1.00 55.47 92 SER A CA 1
ATOM 774 C C . SER A 1 92 ? 3.061 -10.066 -13.390 1.00 55.47 92 SER A C 1
ATOM 776 O O . SER A 1 92 ? 4.243 -10.390 -13.255 1.00 55.47 92 SER A O 1
ATOM 778 N N . LEU A 1 93 ? 2.369 -9.370 -12.490 1.00 56.69 93 LEU A N 1
ATOM 779 C CA . LEU A 1 93 ? 2.800 -9.130 -11.114 1.00 56.69 93 LEU A CA 1
ATOM 780 C C . LEU A 1 93 ? 3.340 -10.406 -10.452 1.00 56.69 93 LEU A C 1
ATOM 782 O O . LEU A 1 93 ? 2.686 -11.464 -10.605 1.00 56.69 93 LEU A O 1
#

Foldseek 3Di:
DDDDPFWDWDQDPVQQETEIEGQAEDDDCVVVVNLVVRLVSCLVRLGAYEYEDANYDYDDPVVVVCCVPPRVVSSVVSNHDDYHYNYDPPDPD

Sequence (93 aa):
MYLSEYCDVNYEETYNVVFVKWKKFCCKGNYRKPLEHALEVIKQYKCNYVADTRTGFENIPEDTKWVADYFMPKAVEYGCQCIYFIIDEKNSL

Secondary structure (DSSP, 8-state):
-EE-SSEEEEEEGGGTEEEEEE-S---THHHHHHHHHHHHHHHHH--EEEEE-TT-----HHHHHHIIIIIHHHHHHHT---EEEE--TT---

Organism: NCBI:txid1544

pLDDT: mean 93.05, std 8.93, range [55.47, 98.75]